Protein AF-A0A3M7BMB3-F1 (afdb_monomer_lite)

pLDDT: mean 70.0, std 19.93, range [40.81, 96.81]

Secondary structure (DSSP, 8-state):
---TTS-----S-----GGG-------TTS-HHHHS---------------SS---------------------------

InterPro domains:
  IPR010920 LSM domain superfamily [SSF50182] (5-79)
  IPR027141 Like-Sm (LSM) domain containing protein, LSm4/SmD1/SmD3 [PTHR23338] (1-75)

Radius of gyration: 34.26 Å; chains: 1; bounding box: 86×18×50 Å

Sequence (80 aa):
MTPKGGSQISLDQISIRGSEIRYYILPDSLPLDTLLIDDTPKPRNKARKEAADKGGRGGMRGGRGGPRGRGRGRGRGRGF

Structure (mmCIF, N/CA/C/O backbone):
data_AF-A0A3M7BMB3-F1
#
_entry.id   AF-A0A3M7BMB3-F1
#
loop_
_atom_site.group_PDB
_atom_site.id
_atom_site.type_symbol
_atom_site.label_atom_id
_atom_site.label_alt_id
_atom_site.label_comp_id
_atom_site.label_asym_id
_atom_site.label_entity_id
_atom_site.label_seq_id
_atom_site.pdbx_PDB_ins_code
_atom_site.Cartn_x
_atom_site.Cartn_y
_atom_site.Cartn_z
_atom_site.occupancy
_atom_site.B_iso_or_equiv
_atom_site.auth_seq_id
_atom_site.auth_comp_id
_atom_site.auth_asym_id
_atom_site.auth_atom_id
_atom_site.pdbx_PDB_model_num
ATOM 1 N N . MET A 1 1 ? -7.934 -0.270 9.791 1.00 89.94 1 MET A N 1
ATOM 2 C CA . MET A 1 1 ? -6.585 -0.830 10.017 1.00 89.94 1 MET A CA 1
ATOM 3 C C . MET A 1 1 ? -6.647 -1.849 11.144 1.00 89.94 1 MET A C 1
ATOM 5 O O . MET A 1 1 ? -7.370 -1.622 12.103 1.00 89.94 1 MET A O 1
ATOM 9 N N . THR A 1 2 ? -5.934 -2.968 11.015 1.00 92.88 2 THR A N 1
ATOM 10 C CA . THR A 1 2 ? -5.913 -4.032 12.031 1.00 92.88 2 THR A CA 1
ATOM 11 C C . THR A 1 2 ? -4.477 -4.201 12.524 1.00 92.88 2 THR A C 1
ATOM 13 O O . THR A 1 2 ? -3.667 -4.807 11.818 1.00 92.88 2 THR A O 1
ATOM 16 N N . PRO A 1 3 ? -4.107 -3.611 13.675 1.00 91.75 3 PRO A N 1
ATOM 17 C CA . PRO A 1 3 ? -2.778 -3.787 14.239 1.00 91.75 3 PRO A CA 1
ATOM 18 C C . PRO A 1 3 ? -2.564 -5.246 14.653 1.00 91.75 3 PRO A C 1
ATOM 20 O O . PRO A 1 3 ? -3.504 -5.975 14.973 1.00 91.75 3 PRO A O 1
ATOM 23 N N . LYS A 1 4 ? -1.304 -5.688 14.649 1.00 93.12 4 LYS A N 1
ATOM 24 C CA . LYS A 1 4 ? -0.950 -7.061 15.020 1.00 93.12 4 LYS A CA 1
ATOM 25 C C . LYS A 1 4 ? -1.426 -7.360 16.445 1.00 93.12 4 LYS A C 1
ATOM 27 O O . LYS A 1 4 ? -0.998 -6.696 17.382 1.00 93.12 4 LYS A O 1
ATOM 32 N N . GLY A 1 5 ? -2.273 -8.378 16.593 1.00 93.12 5 GLY A N 1
ATOM 33 C CA . GLY A 1 5 ? -2.821 -8.787 17.891 1.00 93.12 5 GLY A CA 1
ATOM 34 C C . GLY A 1 5 ? -3.872 -7.836 18.472 1.00 93.12 5 GLY A C 1
ATOM 35 O O . GLY A 1 5 ? -4.249 -8.003 19.626 1.00 93.12 5 GLY A O 1
ATOM 36 N N . GLY A 1 6 ? -4.335 -6.849 17.700 1.00 93.38 6 GLY A N 1
ATOM 37 C CA . GLY A 1 6 ? -5.412 -5.946 18.094 1.00 93.38 6 GLY A CA 1
ATOM 38 C C . GLY A 1 6 ? -6.702 -6.190 17.315 1.00 93.38 6 GLY A C 1
ATOM 39 O O . GLY A 1 6 ? -6.757 -6.990 16.379 1.00 93.38 6 GLY A O 1
ATOM 40 N N . SER A 1 7 ? -7.749 -5.473 17.710 1.00 95.69 7 SER A N 1
ATOM 41 C CA . SER A 1 7 ? -9.027 -5.441 17.004 1.00 95.69 7 SER A CA 1
ATOM 42 C C . SER A 1 7 ? -8.964 -4.555 15.758 1.00 95.69 7 SER A C 1
ATOM 44 O O . SER A 1 7 ? -8.083 -3.708 15.602 1.00 95.69 7 SER A O 1
ATOM 46 N N . GLN A 1 8 ? -9.913 -4.755 14.847 1.00 95.75 8 GLN A N 1
ATOM 47 C CA . GLN A 1 8 ? -10.054 -3.918 13.663 1.00 95.75 8 GLN A CA 1
ATOM 48 C C . GLN A 1 8 ? -10.522 -2.512 14.052 1.00 95.75 8 GLN A C 1
ATOM 50 O O . GLN A 1 8 ? -11.490 -2.348 14.791 1.00 95.75 8 GLN A O 1
ATOM 55 N N . ILE A 1 9 ? -9.849 -1.500 13.514 1.00 96.31 9 ILE A N 1
ATOM 56 C CA . ILE A 1 9 ? -10.154 -0.086 13.739 1.00 96.31 9 ILE A CA 1
ATOM 57 C C . ILE A 1 9 ? -10.630 0.517 12.416 1.00 96.31 9 ILE A C 1
ATOM 59 O O . ILE A 1 9 ? -9.928 0.406 11.405 1.00 96.31 9 ILE A O 1
ATOM 63 N N . SER A 1 10 ? -11.801 1.156 12.405 1.00 96.56 10 SER A N 1
ATOM 64 C CA . SER A 1 10 ? -12.238 1.963 11.259 1.00 96.56 10 SER A CA 1
ATOM 65 C C . SER A 1 10 ? -11.513 3.305 11.271 1.00 96.56 10 SER A C 1
ATOM 67 O O . SER A 1 10 ? -11.358 3.908 12.329 1.00 96.56 10 SER A O 1
ATOM 69 N N . LEU A 1 11 ? -11.036 3.750 10.113 1.00 94.94 11 LEU A N 1
ATOM 70 C CA . LEU A 1 11 ? -10.317 5.010 9.953 1.00 94.94 11 LEU A CA 1
ATOM 71 C C . LEU A 1 11 ? -10.835 5.699 8.695 1.00 94.94 11 LEU A C 1
ATOM 73 O O . LEU A 1 11 ? -10.967 5.035 7.668 1.00 94.94 11 LEU A O 1
ATOM 77 N N . ASP A 1 12 ? -11.044 7.012 8.761 1.00 96.81 12 ASP A N 1
ATOM 78 C CA . ASP A 1 12 ? -11.444 7.805 7.591 1.00 96.81 12 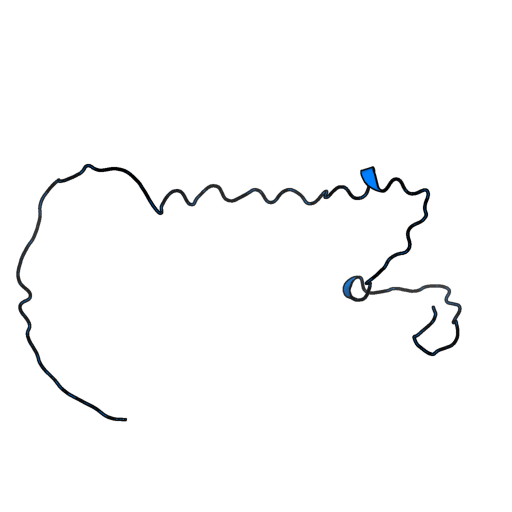ASP A CA 1
ATOM 79 C C . ASP A 1 12 ? -10.257 8.055 6.649 1.00 96.81 12 ASP A C 1
ATOM 81 O O . ASP A 1 12 ? -10.407 8.060 5.429 1.00 96.81 12 ASP A O 1
ATOM 85 N N . GLN A 1 13 ? -9.053 8.229 7.209 1.00 95.88 13 GLN A N 1
ATOM 86 C CA . GLN A 1 13 ? -7.807 8.390 6.458 1.00 95.88 13 GLN A CA 1
ATOM 87 C C . GLN A 1 13 ? -6.640 7.650 7.125 1.00 95.88 13 GLN A C 1
ATOM 89 O O . GLN A 1 13 ? -6.557 7.553 8.350 1.00 95.88 13 GLN A O 1
ATOM 94 N N . ILE A 1 14 ? -5.713 7.138 6.308 1.00 95.06 14 ILE A N 1
ATOM 95 C CA . ILE A 1 14 ? -4.477 6.481 6.751 1.00 95.06 14 ILE A CA 1
ATOM 96 C C . ILE A 1 14 ? -3.331 6.782 5.778 1.00 95.06 14 ILE A C 1
ATOM 98 O O . ILE A 1 14 ? -3.528 6.814 4.566 1.00 95.06 14 ILE A O 1
ATOM 102 N N . SER A 1 15 ? -2.123 6.970 6.310 1.00 94.94 15 SER A N 1
ATOM 103 C CA . SER A 1 15 ? -0.884 7.086 5.536 1.00 94.94 15 SER A CA 1
ATOM 104 C C . SER A 1 15 ? 0.129 6.061 6.042 1.00 94.94 15 SER A C 1
ATOM 106 O O . SER A 1 15 ? 0.267 5.867 7.250 1.00 94.94 15 SER A O 1
ATOM 108 N N . ILE A 1 16 ? 0.816 5.380 5.124 1.00 94.00 16 ILE A N 1
ATOM 109 C CA . ILE A 1 16 ? 1.798 4.332 5.428 1.00 94.00 16 ILE A CA 1
ATOM 110 C C . ILE A 1 16 ? 3.091 4.658 4.683 1.00 94.00 16 ILE A C 1
ATOM 112 O O . ILE A 1 16 ? 3.081 4.931 3.483 1.00 94.00 16 ILE A O 1
ATOM 116 N N . ARG A 1 17 ? 4.226 4.602 5.386 1.00 95.94 17 ARG A N 1
ATOM 117 C CA . ARG A 1 17 ? 5.544 4.757 4.765 1.00 95.94 17 ARG A CA 1
ATOM 118 C C . ARG A 1 17 ? 5.831 3.557 3.862 1.00 95.94 17 ARG A C 1
ATOM 120 O O . ARG A 1 17 ? 5.801 2.424 4.330 1.00 95.94 17 ARG A O 1
ATOM 127 N N . GLY A 1 18 ? 6.208 3.807 2.607 1.00 96.06 18 GLY A N 1
ATOM 128 C CA . GLY A 1 18 ? 6.463 2.746 1.623 1.00 96.06 18 GLY A CA 1
ATOM 129 C C . GLY A 1 18 ? 7.488 1.689 2.058 1.00 96.06 18 GLY A C 1
ATOM 130 O O . GLY A 1 18 ? 7.329 0.524 1.720 1.00 96.06 18 GLY A O 1
ATOM 131 N N . SER A 1 19 ? 8.489 2.053 2.870 1.00 96.38 19 SER A N 1
ATOM 132 C CA . SER A 1 19 ? 9.511 1.110 3.359 1.00 96.38 19 SER A CA 1
ATOM 133 C C . SER A 1 19 ? 8.980 0.027 4.300 1.00 96.38 19 SER A C 1
ATOM 135 O O . SER A 1 19 ? 9.630 -1.000 4.462 1.00 96.38 19 SER A O 1
ATOM 137 N N . GLU A 1 20 ? 7.828 0.249 4.935 1.00 94.94 20 GLU A N 1
ATOM 138 C CA . GLU A 1 20 ? 7.226 -0.712 5.870 1.00 94.94 20 GLU A CA 1
ATOM 139 C C . GLU A 1 20 ? 6.296 -1.715 5.166 1.00 94.94 20 GLU A C 1
ATOM 141 O O . GLU A 1 20 ? 5.778 -2.644 5.790 1.00 94.94 20 GLU A O 1
ATOM 146 N N . ILE A 1 21 ? 6.072 -1.545 3.861 1.00 95.12 21 ILE A N 1
ATOM 147 C CA . ILE A 1 21 ? 5.133 -2.342 3.075 1.00 95.12 21 ILE A CA 1
ATOM 148 C C . ILE A 1 21 ? 5.865 -3.549 2.487 1.00 95.12 21 ILE A C 1
ATOM 150 O O . ILE A 1 21 ? 6.813 -3.401 1.723 1.00 95.12 21 ILE A O 1
ATOM 154 N N . ARG A 1 22 ? 5.411 -4.757 2.836 1.00 94.06 22 ARG A N 1
ATOM 155 C CA . ARG A 1 22 ? 5.981 -6.018 2.318 1.00 94.06 22 ARG A CA 1
ATOM 156 C C . ARG A 1 22 ? 5.131 -6.671 1.239 1.00 94.06 22 ARG A C 1
ATOM 158 O O . ARG A 1 22 ? 5.670 -7.312 0.347 1.00 94.06 22 ARG A O 1
ATOM 165 N N . TYR A 1 23 ? 3.815 -6.515 1.336 1.00 94.94 23 TYR A N 1
ATOM 166 C CA . TYR A 1 23 ? 2.854 -7.140 0.439 1.00 94.94 23 TYR A CA 1
ATOM 167 C C . TYR A 1 23 ? 1.751 -6.143 0.098 1.00 94.94 23 TYR A C 1
ATOM 169 O O . TYR A 1 23 ? 1.313 -5.382 0.962 1.00 94.94 23 TYR A O 1
ATOM 177 N N . TYR A 1 24 ? 1.297 -6.186 -1.151 1.00 91.00 24 TYR A N 1
ATOM 178 C CA . TYR A 1 24 ? 0.086 -5.526 -1.622 1.00 91.00 24 TYR A CA 1
ATOM 179 C C . TYR A 1 24 ? -0.787 -6.579 -2.289 1.00 91.00 24 TYR A C 1
ATOM 181 O O . TYR A 1 24 ? -0.300 -7.346 -3.116 1.00 91.00 24 TYR A O 1
ATOM 189 N N . ILE A 1 25 ? -2.065 -6.620 -1.926 1.00 91.94 25 ILE A N 1
ATOM 190 C CA . ILE A 1 25 ? -3.050 -7.453 -2.614 1.00 91.94 25 ILE A CA 1
ATOM 191 C C . ILE A 1 25 ? -3.641 -6.576 -3.713 1.00 91.94 25 ILE A C 1
ATOM 193 O O . ILE A 1 25 ? -4.315 -5.589 -3.417 1.00 91.94 25 ILE A O 1
ATOM 197 N N . LEU A 1 26 ? -3.315 -6.890 -4.964 1.00 90.25 26 LEU A N 1
ATOM 198 C CA . LEU A 1 26 ? -3.835 -6.174 -6.125 1.00 90.25 26 LEU A CA 1
ATOM 199 C C . LEU A 1 26 ? -5.157 -6.808 -6.585 1.00 90.25 26 LEU A C 1
ATOM 201 O O . LEU A 1 26 ? -5.338 -8.009 -6.392 1.00 90.25 26 LEU A O 1
ATOM 205 N N . PRO A 1 27 ? -6.077 -6.037 -7.190 1.00 92.44 27 PRO A N 1
ATOM 206 C CA . PRO A 1 27 ? -7.262 -6.601 -7.829 1.00 92.44 27 PRO A CA 1
ATOM 207 C C . PRO A 1 27 ? -6.893 -7.510 -9.007 1.00 92.44 27 PRO A C 1
ATOM 209 O O . PRO A 1 27 ? -6.047 -7.143 -9.824 1.00 92.44 27 PRO A O 1
ATOM 212 N N . ASP A 1 28 ? -7.598 -8.632 -9.152 1.00 86.62 28 ASP A N 1
ATOM 213 C CA . ASP A 1 28 ? -7.340 -9.627 -10.207 1.00 86.62 28 ASP A CA 1
ATOM 214 C C . ASP A 1 28 ? -7.543 -9.076 -11.630 1.00 86.62 28 ASP A C 1
ATOM 216 O O . ASP A 1 28 ? -6.969 -9.577 -12.591 1.00 86.62 28 ASP A O 1
ATOM 220 N N . SER A 1 29 ? -8.355 -8.025 -11.778 1.00 86.44 29 SER A N 1
ATOM 221 C CA . SER A 1 29 ? -8.661 -7.393 -13.066 1.00 86.44 29 SER A CA 1
ATOM 222 C C . SER A 1 29 ? -7.599 -6.396 -13.544 1.00 86.44 29 SER A C 1
ATOM 224 O O . SER A 1 29 ? -7.796 -5.747 -14.572 1.00 86.44 29 SER A O 1
ATOM 226 N N . LEU A 1 30 ? -6.519 -6.189 -12.787 1.00 84.44 30 LEU A N 1
ATOM 227 C CA . LEU A 1 30 ? -5.476 -5.241 -13.164 1.00 84.44 30 LEU A CA 1
ATOM 228 C C . LEU A 1 30 ? -4.572 -5.856 -14.253 1.00 84.44 30 LEU A C 1
ATOM 230 O O . LEU A 1 30 ? -4.044 -6.948 -14.045 1.00 84.44 30 LEU A O 1
ATOM 234 N N . PRO A 1 31 ? -4.323 -5.173 -15.388 1.00 82.56 31 PRO A N 1
ATOM 235 C CA . PRO A 1 31 ? -3.400 -5.664 -16.410 1.00 82.56 31 PRO A CA 1
ATOM 236 C C . PRO A 1 31 ? -1.943 -5.527 -15.934 1.00 82.56 31 PRO A C 1
ATOM 238 O O . PRO A 1 31 ? -1.267 -4.526 -16.183 1.00 82.56 31 PRO A O 1
ATOM 241 N N . LEU A 1 32 ? -1.461 -6.542 -15.214 1.00 77.81 32 LEU A N 1
ATOM 242 C CA . LEU A 1 32 ? -0.129 -6.557 -14.605 1.00 77.81 32 LEU A CA 1
ATOM 243 C C . LEU A 1 32 ? 0.989 -6.510 -15.648 1.00 77.81 32 LEU A C 1
ATOM 245 O O . LEU A 1 32 ? 1.933 -5.750 -15.474 1.00 77.81 32 LEU A O 1
ATOM 249 N N . ASP A 1 33 ? 0.855 -7.232 -16.759 1.00 70.69 33 ASP A N 1
ATOM 250 C CA . ASP A 1 33 ? 1.904 -7.333 -17.786 1.00 70.69 33 ASP A CA 1
ATOM 251 C C . ASP A 1 33 ? 2.264 -5.979 -18.417 1.00 70.69 33 ASP A C 1
ATOM 253 O O . ASP A 1 33 ? 3.398 -5.758 -18.836 1.00 70.69 33 ASP A O 1
ATOM 257 N N . THR A 1 34 ? 1.306 -5.050 -18.463 1.00 73.81 34 THR A N 1
ATOM 258 C CA . THR A 1 34 ? 1.516 -3.697 -18.995 1.00 73.81 34 THR A CA 1
ATOM 259 C C . THR A 1 34 ? 1.974 -2.693 -17.942 1.00 73.81 34 THR A C 1
ATOM 261 O O . THR A 1 34 ? 2.56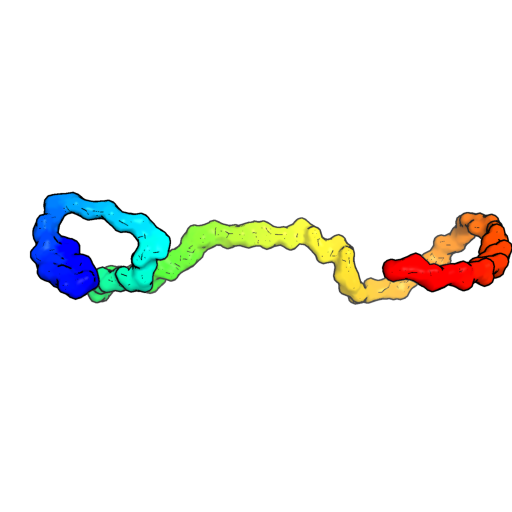8 -1.680 -18.288 1.00 73.81 34 THR A O 1
ATOM 264 N N . LEU A 1 35 ? 1.662 -2.932 -16.666 1.00 71.50 35 LEU A N 1
ATOM 265 C CA . LEU A 1 35 ? 1.909 -1.979 -15.574 1.00 71.50 35 LEU A CA 1
ATOM 266 C C . LEU A 1 35 ? 3.123 -2.347 -14.716 1.00 71.50 35 LEU A C 1
ATOM 268 O O . LEU A 1 35 ? 3.678 -1.485 -14.044 1.00 71.50 35 LEU A O 1
ATOM 272 N N . LEU A 1 36 ? 3.556 -3.606 -14.756 1.00 70.81 36 LEU A N 1
ATOM 273 C CA . LEU A 1 36 ? 4.793 -4.093 -14.145 1.00 70.81 36 LEU A CA 1
ATOM 274 C C . LEU A 1 36 ? 5.966 -4.035 -15.130 1.00 70.81 36 LEU A C 1
ATOM 276 O O . LEU A 1 36 ? 6.901 -4.830 -15.051 1.00 70.81 36 LEU A O 1
ATOM 280 N N . ILE A 1 37 ? 5.913 -3.106 -16.083 1.00 71.94 37 ILE A N 1
ATOM 281 C CA . ILE A 1 37 ? 7.061 -2.795 -16.923 1.00 71.94 37 ILE A CA 1
ATOM 282 C C . ILE A 1 37 ? 8.058 -2.037 -16.044 1.00 71.94 37 ILE A C 1
ATOM 284 O O . ILE A 1 37 ? 7.702 -1.048 -15.402 1.00 71.94 37 ILE A O 1
ATOM 288 N N . ASP A 1 38 ? 9.313 -2.492 -16.022 1.00 65.50 38 ASP A N 1
ATOM 289 C CA . ASP A 1 38 ? 10.426 -1.744 -15.436 1.00 65.50 38 ASP A CA 1
ATOM 290 C C . ASP A 1 38 ? 10.679 -0.475 -16.269 1.00 65.50 38 ASP A C 1
ATOM 292 O O . ASP A 1 38 ? 11.627 -0.392 -17.051 1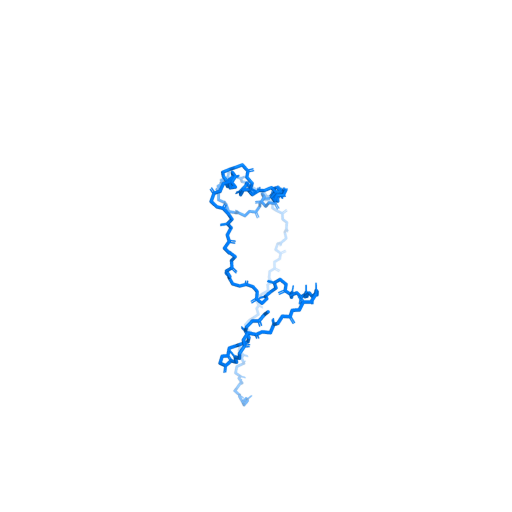.00 65.50 38 ASP A O 1
ATOM 296 N N . ASP A 1 39 ? 9.860 0.554 -16.061 1.00 62.88 39 ASP A N 1
ATOM 297 C CA . ASP A 1 39 ? 10.015 1.899 -16.633 1.00 62.88 39 ASP A CA 1
ATOM 298 C C . ASP A 1 39 ? 11.153 2.683 -15.952 1.00 62.88 39 ASP A C 1
ATOM 300 O O . ASP A 1 39 ? 11.244 3.913 -16.008 1.00 62.88 39 ASP A O 1
ATOM 304 N N . THR A 1 40 ? 12.064 1.964 -15.289 1.00 69.94 40 THR A N 1
ATOM 305 C CA . THR A 1 40 ? 13.299 2.557 -14.802 1.00 69.94 40 THR A CA 1
ATOM 306 C C . THR A 1 40 ? 14.079 3.055 -16.019 1.00 69.94 40 THR A C 1
ATOM 308 O O . THR A 1 40 ? 14.409 2.266 -16.912 1.00 69.94 40 THR A O 1
ATOM 311 N N . PRO A 1 41 ? 14.382 4.364 -16.112 1.00 70.88 41 PRO A N 1
ATOM 312 C CA . PRO A 1 41 ? 15.175 4.869 -17.217 1.00 70.88 41 PRO A CA 1
ATOM 313 C C . PRO A 1 41 ? 16.503 4.119 -17.193 1.00 70.88 41 PRO A C 1
ATOM 315 O O . PRO A 1 41 ? 17.261 4.237 -16.226 1.00 70.88 41 PRO A O 1
ATOM 318 N N . LYS A 1 42 ? 16.751 3.301 -18.230 1.00 67.00 42 LYS A N 1
ATOM 319 C CA . LYS A 1 42 ? 17.942 2.448 -18.315 1.00 67.00 42 LYS A CA 1
ATOM 320 C C . LYS A 1 42 ? 19.157 3.283 -17.916 1.00 67.00 42 LYS A C 1
ATOM 322 O O . LYS A 1 42 ? 19.410 4.302 -18.570 1.00 67.00 42 LYS A O 1
ATOM 327 N N . PRO A 1 43 ? 19.917 2.892 -16.877 1.00 68.88 43 PRO A N 1
ATOM 328 C CA . PRO A 1 43 ? 21.123 3.615 -16.527 1.00 68.88 43 PRO A CA 1
ATOM 329 C C . PRO A 1 43 ? 22.015 3.618 -17.766 1.00 68.88 43 PRO A C 1
ATOM 331 O O . PRO A 1 43 ? 22.415 2.562 -18.259 1.00 68.88 43 PRO A O 1
ATOM 334 N N . ARG A 1 44 ? 22.265 4.811 -18.323 1.00 64.25 44 ARG A N 1
ATOM 335 C CA . ARG A 1 44 ? 23.161 5.011 -19.467 1.00 64.25 44 ARG A CA 1
ATOM 336 C C . ARG A 1 44 ? 24.542 4.510 -19.059 1.00 64.25 44 ARG A C 1
ATOM 338 O O . ARG A 1 44 ? 25.314 5.227 -18.425 1.00 64.25 44 ARG A O 1
ATOM 345 N N . ASN A 1 45 ? 24.830 3.248 -19.358 1.00 62.81 45 ASN A N 1
ATOM 346 C CA . ASN A 1 45 ? 26.073 2.608 -18.968 1.00 62.81 45 ASN A CA 1
ATOM 347 C C . ASN A 1 45 ? 27.267 3.348 -19.583 1.00 62.81 45 ASN A C 1
ATOM 349 O O . ASN A 1 45 ? 27.461 3.365 -20.793 1.00 62.81 45 ASN A O 1
ATOM 353 N N . LYS A 1 46 ? 28.050 3.965 -18.692 1.00 59.25 46 LYS A N 1
ATOM 354 C CA . LYS A 1 46 ? 29.519 3.940 -18.600 1.00 59.25 46 LYS A CA 1
ATOM 355 C C . LYS A 1 46 ? 30.260 3.472 -19.863 1.00 59.25 46 LYS A C 1
ATOM 357 O O . LYS A 1 46 ? 30.876 2.410 -19.872 1.00 59.25 46 LYS A O 1
ATOM 362 N N . ALA A 1 47 ? 30.324 4.322 -20.880 1.00 57.44 47 ALA A N 1
ATOM 363 C CA . ALA A 1 47 ? 31.374 4.243 -21.889 1.00 57.44 47 ALA A CA 1
ATOM 364 C C . ALA A 1 47 ? 32.605 5.022 -21.396 1.00 57.44 47 ALA A C 1
ATOM 366 O O . ALA A 1 47 ? 32.726 6.215 -21.655 1.00 57.44 47 ALA A O 1
ATOM 367 N N . ARG A 1 48 ? 33.470 4.356 -20.617 1.00 59.38 48 ARG A N 1
ATOM 368 C CA . ARG A 1 48 ? 34.945 4.501 -20.623 1.00 59.38 48 ARG A CA 1
ATOM 369 C C . ARG A 1 48 ? 35.562 3.776 -19.426 1.00 59.38 48 ARG A C 1
ATOM 371 O O . ARG A 1 48 ? 35.855 4.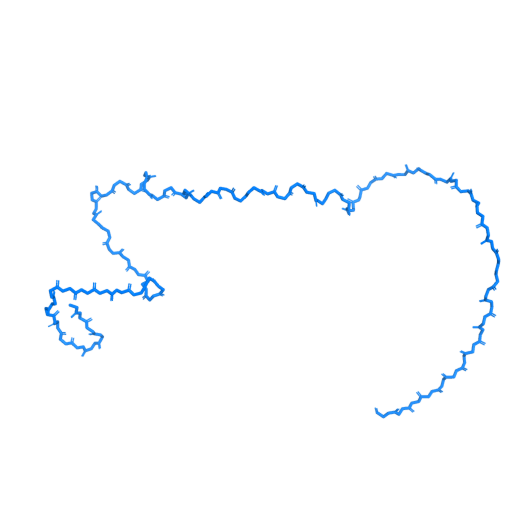357 -18.387 1.00 59.38 48 ARG A O 1
ATOM 378 N N . LYS A 1 49 ? 35.823 2.490 -19.624 1.00 52.44 49 LYS A N 1
ATOM 379 C CA . LYS A 1 49 ? 37.078 1.873 -19.183 1.00 52.44 49 LYS A CA 1
ATOM 380 C C . LYS A 1 49 ? 37.620 1.036 -20.343 1.00 52.44 49 LYS A C 1
ATOM 382 O O . LYS A 1 49 ? 37.777 -0.170 -20.248 1.00 52.44 49 LYS A O 1
ATOM 387 N N . GLU A 1 50 ? 37.897 1.706 -21.459 1.00 54.16 50 GLU A N 1
ATOM 388 C CA . GLU A 1 50 ? 39.007 1.291 -22.315 1.00 54.16 50 GLU A CA 1
ATOM 389 C C . GLU A 1 50 ? 40.281 1.743 -21.598 1.00 54.16 50 GLU A C 1
ATOM 391 O O . GLU A 1 50 ? 40.591 2.929 -21.621 1.00 54.16 50 GLU A O 1
ATOM 396 N N . ALA A 1 51 ? 40.913 0.837 -20.850 1.00 52.62 51 ALA A N 1
ATOM 397 C CA . ALA A 1 51 ? 42.331 0.856 -20.452 1.00 52.62 51 ALA A CA 1
ATOM 398 C C . ALA A 1 51 ? 42.539 -0.050 -19.231 1.00 52.62 51 ALA A C 1
ATOM 400 O O . ALA A 1 51 ? 42.902 0.413 -18.153 1.00 52.62 51 ALA A O 1
ATOM 401 N N . ALA A 1 52 ? 42.281 -1.344 -19.371 1.00 52.25 52 ALA A N 1
ATOM 402 C CA . ALA A 1 52 ? 42.961 -2.347 -18.565 1.00 52.25 52 ALA A CA 1
ATOM 403 C C . ALA A 1 52 ? 42.759 -3.700 -19.234 1.00 52.25 52 ALA A C 1
ATOM 405 O O . ALA A 1 52 ? 41.631 -4.122 -19.457 1.00 52.25 52 ALA A O 1
ATOM 406 N N . ASP A 1 53 ? 43.880 -4.344 -19.516 1.00 50.03 53 ASP A N 1
ATOM 407 C CA . ASP A 1 53 ? 43.999 -5.754 -19.840 1.00 50.03 53 ASP A CA 1
ATOM 408 C C . ASP A 1 53 ? 43.637 -6.221 -21.259 1.00 50.03 53 ASP A C 1
ATOM 410 O O . ASP A 1 53 ? 42.497 -6.501 -21.615 1.00 50.03 53 ASP A O 1
ATOM 414 N N . LYS A 1 54 ? 44.738 -6.528 -21.967 1.00 51.19 54 LYS A N 1
ATOM 415 C CA . LYS A 1 54 ? 44.989 -7.808 -22.654 1.00 51.19 54 LYS A CA 1
ATOM 416 C C . LYS A 1 54 ? 45.000 -7.760 -24.186 1.00 51.19 54 LYS A C 1
ATOM 418 O O . LYS A 1 54 ? 44.099 -8.252 -24.853 1.00 51.19 54 LYS A O 1
ATOM 423 N N . GLY A 1 55 ? 46.135 -7.324 -24.737 1.00 41.81 55 GLY A N 1
ATOM 424 C CA . GLY A 1 55 ? 46.601 -7.812 -26.039 1.00 41.81 55 GLY A CA 1
ATOM 425 C C . GLY A 1 55 ? 47.425 -6.813 -26.844 1.00 41.81 55 GLY A C 1
ATOM 426 O O . GLY A 1 55 ? 46.923 -5.759 -27.205 1.00 41.81 55 GLY A O 1
ATOM 427 N N . GLY A 1 56 ? 48.659 -7.181 -27.203 1.00 40.81 56 GLY A N 1
ATOM 428 C CA . GLY A 1 56 ? 49.318 -6.596 -28.377 1.00 40.81 56 GLY A CA 1
ATOM 429 C C . GLY A 1 56 ? 50.772 -6.188 -28.185 1.00 40.81 56 GLY A C 1
ATOM 430 O O . GLY A 1 56 ? 51.080 -5.115 -27.688 1.00 40.81 56 GLY A O 1
ATOM 431 N N . ARG A 1 57 ? 51.667 -7.063 -28.639 1.00 50.34 57 ARG A N 1
ATOM 432 C CA . ARG A 1 57 ? 53.097 -6.840 -28.883 1.00 50.34 57 ARG A CA 1
ATOM 433 C C . ARG A 1 57 ? 53.372 -5.546 -29.667 1.00 50.34 57 ARG A C 1
ATOM 435 O O . ARG A 1 57 ? 52.725 -5.310 -30.680 1.00 50.34 57 ARG A O 1
ATOM 442 N N . GLY A 1 58 ? 54.458 -4.853 -29.316 1.00 46.12 58 GLY A N 1
ATOM 443 C 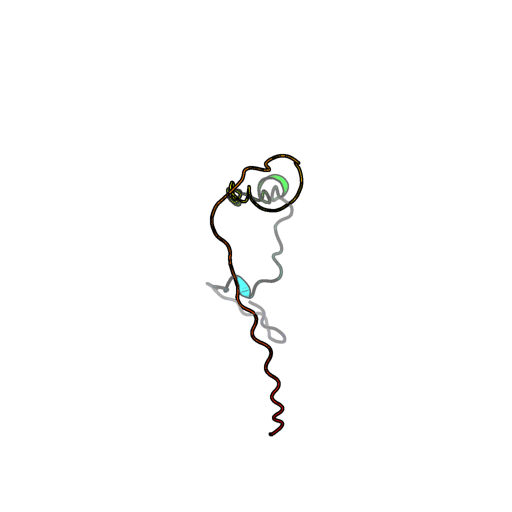CA . GLY A 1 58 ? 55.249 -4.085 -30.287 1.00 46.12 58 GLY A CA 1
ATOM 444 C C . GLY A 1 58 ? 55.563 -2.652 -29.872 1.00 46.12 58 GLY A C 1
ATOM 445 O O . GLY A 1 58 ? 54.728 -1.770 -30.014 1.00 46.12 58 GLY A O 1
ATOM 446 N N . GLY A 1 59 ? 56.796 -2.403 -29.421 1.00 46.16 59 GLY A N 1
ATOM 447 C CA . GLY A 1 59 ? 57.257 -1.030 -29.211 1.00 46.16 59 GLY A CA 1
ATOM 448 C C . GLY A 1 59 ? 58.575 -0.861 -28.462 1.00 46.16 59 GLY A C 1
ATOM 449 O O . GLY A 1 59 ? 58.665 -0.001 -27.595 1.00 46.16 59 GLY A O 1
ATOM 450 N N . MET A 1 60 ? 59.611 -1.644 -28.776 1.00 51.97 60 MET A N 1
ATOM 451 C CA . MET A 1 60 ? 60.982 -1.269 -28.410 1.00 51.97 60 MET A CA 1
ATOM 452 C C . MET A 1 60 ? 61.383 0.014 -29.158 1.00 51.97 60 MET A C 1
ATOM 454 O O . MET A 1 60 ? 61.734 -0.051 -30.331 1.00 51.97 60 MET A O 1
ATOM 458 N N . ARG A 1 61 ? 61.378 1.159 -28.471 1.00 50.12 61 ARG A N 1
ATOM 459 C CA . ARG A 1 61 ? 62.188 2.368 -28.742 1.00 50.12 61 ARG A CA 1
ATOM 460 C C . ARG A 1 61 ? 62.277 3.101 -27.398 1.00 50.12 61 ARG A C 1
ATOM 462 O O . ARG A 1 61 ? 61.288 3.633 -26.932 1.00 50.12 61 ARG A O 1
ATOM 469 N N . GLY A 1 62 ? 63.356 3.047 -26.630 1.00 44.31 62 GLY A N 1
ATOM 470 C CA . GLY A 1 62 ? 64.725 3.316 -27.038 1.00 44.31 62 GLY A CA 1
ATOM 471 C C . GLY A 1 62 ? 65.145 4.667 -26.451 1.00 44.31 62 GLY A C 1
ATOM 472 O O . GLY A 1 62 ? 64.913 5.693 -27.072 1.00 44.31 62 GLY A O 1
ATOM 473 N N . GLY A 1 63 ? 65.782 4.631 -25.274 1.00 50.38 63 GLY A N 1
ATOM 474 C CA . GLY A 1 63 ? 66.799 5.603 -24.856 1.00 50.38 63 GLY A CA 1
ATOM 475 C C . GLY A 1 63 ? 66.357 6.854 -24.087 1.00 50.38 63 GLY A C 1
ATOM 476 O O . GLY A 1 63 ? 65.887 7.815 -24.681 1.00 50.38 63 GLY A O 1
ATOM 477 N N . ARG A 1 64 ? 66.707 6.912 -22.793 1.00 48.84 64 ARG A N 1
ATOM 478 C CA . ARG A 1 64 ? 67.691 7.877 -22.243 1.00 48.84 64 ARG A CA 1
ATOM 479 C C . ARG A 1 64 ? 67.803 7.742 -20.721 1.00 48.84 64 ARG A C 1
ATOM 481 O O . ARG A 1 64 ? 66.849 8.011 -20.007 1.00 48.84 64 ARG A O 1
ATOM 488 N N . GLY A 1 65 ? 69.005 7.402 -20.252 1.00 46.34 65 GLY A N 1
ATOM 489 C CA . GLY A 1 65 ? 69.453 7.701 -18.886 1.00 46.34 65 GLY A CA 1
ATOM 490 C C . GLY A 1 65 ? 69.522 6.516 -17.921 1.00 46.34 65 GLY A C 1
ATOM 491 O O . GLY A 1 65 ? 68.636 6.328 -17.099 1.00 46.34 65 GLY A O 1
ATOM 492 N N . GLY A 1 66 ? 70.632 5.769 -17.940 1.00 56.56 66 GLY A N 1
ATOM 493 C CA . GLY A 1 66 ? 71.194 5.269 -16.671 1.00 56.56 66 GLY A CA 1
ATOM 494 C C . GLY A 1 66 ? 71.844 6.434 -15.892 1.00 56.56 66 GLY A C 1
ATOM 495 O O . GLY A 1 66 ? 71.797 7.556 -16.397 1.00 56.56 66 GLY A O 1
ATOM 496 N N . PRO A 1 67 ? 72.549 6.230 -14.757 1.00 48.97 67 PRO A N 1
ATOM 497 C CA . PRO A 1 67 ? 72.901 4.964 -14.110 1.00 48.97 67 PRO A CA 1
ATOM 498 C C . PRO A 1 67 ? 72.787 4.980 -12.555 1.00 48.97 67 PRO A C 1
ATOM 500 O O . PRO A 1 67 ? 72.641 6.015 -11.924 1.00 48.97 67 PRO A O 1
ATOM 503 N N . ARG A 1 68 ? 73.031 3.813 -11.938 1.00 50.88 68 ARG A N 1
ATOM 504 C CA . ARG A 1 68 ? 73.668 3.649 -10.607 1.00 50.88 68 ARG A CA 1
ATOM 505 C C . ARG A 1 68 ? 72.917 4.156 -9.361 1.00 50.88 68 ARG A C 1
ATOM 507 O O . ARG A 1 68 ? 73.138 5.254 -8.875 1.00 50.88 68 ARG A O 1
ATOM 514 N N . GLY A 1 69 ? 72.249 3.211 -8.701 1.00 48.12 69 GLY A N 1
ATOM 515 C CA . GLY A 1 69 ? 71.984 3.247 -7.261 1.00 48.12 69 GLY A CA 1
ATOM 516 C C . GLY A 1 69 ? 72.312 1.906 -6.604 1.00 48.12 69 GLY A C 1
ATOM 517 O O . GLY A 1 6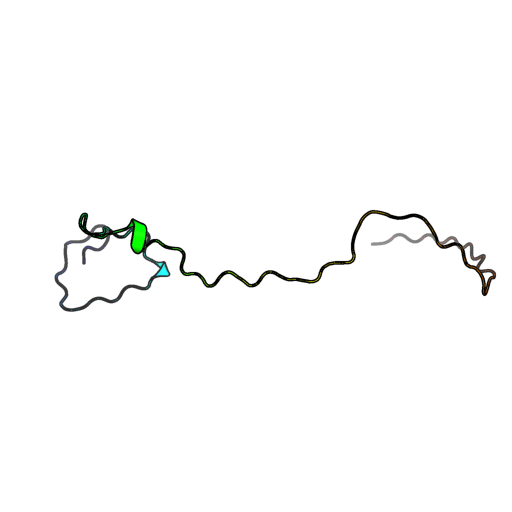9 ? 71.418 1.175 -6.197 1.00 48.12 69 GLY A O 1
ATOM 518 N N . ARG A 1 70 ? 73.602 1.543 -6.535 1.00 52.75 70 ARG A N 1
ATOM 519 C CA . ARG A 1 70 ? 74.080 0.507 -5.605 1.00 52.75 70 ARG A CA 1
ATOM 520 C C . ARG A 1 70 ? 73.967 1.083 -4.193 1.00 52.75 70 ARG A C 1
ATOM 522 O O . ARG A 1 70 ? 74.738 1.967 -3.848 1.00 52.75 70 ARG A O 1
ATOM 529 N N . GLY A 1 71 ? 73.062 0.547 -3.383 1.00 49.25 71 GLY A N 1
ATOM 530 C CA . GLY A 1 71 ? 72.951 0.885 -1.966 1.00 49.25 71 GLY A CA 1
ATOM 531 C C . GLY A 1 71 ? 72.522 -0.327 -1.154 1.00 49.25 71 GLY A C 1
ATOM 532 O O . GLY A 1 71 ? 71.342 -0.528 -0.901 1.00 49.25 71 GLY A O 1
ATOM 533 N N . ARG A 1 72 ? 73.491 -1.167 -0.780 1.00 50.75 72 ARG A N 1
ATOM 534 C CA . ARG A 1 72 ? 73.331 -2.177 0.272 1.00 50.75 72 ARG A CA 1
ATOM 535 C C . ARG A 1 72 ? 73.319 -1.469 1.632 1.00 50.75 72 ARG A C 1
ATOM 537 O O . ARG A 1 72 ? 74.266 -0.758 1.936 1.00 50.75 72 ARG A O 1
ATOM 544 N N . GLY A 1 73 ? 72.338 -1.777 2.472 1.00 50.69 73 GLY A N 1
ATOM 545 C CA . GLY A 1 73 ? 72.366 -1.551 3.925 1.00 50.69 73 GLY A CA 1
ATOM 546 C C . GLY A 1 73 ? 71.108 -2.182 4.520 1.00 50.69 73 GLY A C 1
ATOM 547 O O . GLY A 1 73 ? 70.019 -1.697 4.269 1.00 50.69 73 GLY A O 1
ATOM 548 N N . ARG A 1 74 ? 71.121 -3.420 5.032 1.00 49.22 74 ARG A N 1
ATOM 549 C CA . ARG A 1 74 ? 71.582 -3.846 6.370 1.00 49.22 74 ARG A CA 1
ATOM 550 C C . ARG A 1 74 ? 71.155 -2.895 7.498 1.00 49.22 74 ARG A C 1
ATOM 552 O O . ARG A 1 74 ? 71.804 -1.888 7.726 1.00 49.22 74 ARG A O 1
ATOM 559 N N . GLY A 1 75 ? 70.149 -3.332 8.256 1.00 51.56 75 GLY A N 1
ATOM 560 C CA . GLY A 1 75 ? 69.784 -2.842 9.592 1.00 51.56 75 GLY A CA 1
ATOM 561 C C . GLY A 1 75 ? 68.361 -3.300 9.917 1.00 51.56 75 GLY A C 1
ATOM 562 O O . GLY A 1 75 ? 67.416 -2.714 9.421 1.00 51.56 75 GLY A O 1
ATOM 563 N N . ARG A 1 76 ? 68.134 -4.509 10.450 1.00 49.75 76 ARG A N 1
ATOM 564 C CA . ARG A 1 76 ? 68.111 -4.838 11.893 1.00 49.75 76 ARG A CA 1
ATOM 565 C C . ARG A 1 76 ? 67.378 -3.787 12.738 1.00 49.75 76 ARG A C 1
ATOM 567 O O . ARG A 1 76 ? 67.931 -2.726 12.977 1.00 49.75 76 ARG A O 1
ATOM 574 N N . GLY A 1 77 ? 66.227 -4.165 13.291 1.00 48.09 77 GLY A N 1
ATOM 575 C CA . GLY A 1 77 ? 65.624 -3.481 14.436 1.00 48.09 77 GLY A CA 1
ATOM 576 C C . GLY A 1 77 ? 64.217 -3.988 14.734 1.00 48.09 77 GLY A C 1
ATOM 577 O O . GLY A 1 77 ? 63.302 -3.707 13.977 1.00 48.09 77 GLY A O 1
ATOM 578 N N . ARG A 1 78 ? 64.076 -4.782 15.800 1.00 46.12 78 ARG A N 1
ATOM 579 C CA . ARG A 1 78 ? 62.805 -5.226 16.400 1.00 46.12 78 ARG A CA 1
ATOM 580 C C . ARG A 1 78 ? 62.308 -4.177 17.407 1.00 46.12 78 ARG A C 1
ATOM 582 O O . ARG A 1 78 ? 63.134 -3.427 17.920 1.00 46.12 78 ARG A O 1
ATOM 589 N N . GLY A 1 79 ? 61.037 -4.287 17.798 1.00 42.94 79 GLY A N 1
ATOM 590 C CA . GLY A 1 79 ? 60.445 -3.687 19.007 1.00 42.94 79 GLY A CA 1
ATOM 591 C C . GLY A 1 79 ? 59.447 -2.583 18.655 1.00 42.94 79 GLY A C 1
ATOM 592 O O . GLY A 1 79 ? 59.809 -1.686 17.905 1.00 42.94 79 GLY A O 1
ATOM 593 N N . PHE A 1 80 ? 58.192 -2.581 19.096 1.00 46.69 80 PHE A N 1
ATOM 594 C CA . PHE A 1 80 ? 57.442 -3.395 20.058 1.00 46.69 80 PHE A CA 1
ATOM 595 C C . PHE A 1 80 ? 56.064 -3.712 19.471 1.00 46.69 80 PHE A C 1
ATOM 597 O O . PHE A 1 80 ? 55.595 -2.901 18.640 1.00 46.69 80 PHE A O 1
#

Foldseek 3Di:
DAPVPHDDDDDPDDDDDPVVDDDDDDDPPDPCVVVVPCPPPPPPDDDDPPDDDDDDDDDDDDDDDDDDDPDDDDDDDDDD

Organism: Hortaea werneckii (NCBI:txid91943)